Protein AF-W5J8L4-F1 (afdb_monomer_lite)

Sequence (168 aa):
MDQLKFLEYCDFFKPILVEEILLVEHPSLLPNGKCSAIGKMAHGEDKLLSLMIPELPGSFQLEDGTFVLDISFRNYRGKRPQGGDHVEVCGTLMLYDTECSADINSTTTSGFLRERLMETDNIDELFKEMRLKYKPFIEVEYINPVKEARRMIACNLRMRCLQTNNPG

Foldseek 3Di:
DVLLDPLDADADAQEDELCRQAVDPFQLNDRFYKHKYKAFAAAPAQKGWGPFAPPDDPVPTDHTRPGIAHEDCPVPDDDDDHGGFTKIFIAGKKKAFVPVPPDRPRIDTSNVLSVVLVPDPCNPVSRVVRRVTIHIHGYGPDMDGDPPRSVVVVVSVVVVVVVVPDPD

pLDDT: mean 88.98, std 13.66, range [41.31, 98.5]

Structure (mmCIF, N/CA/C/O backbone):
data_AF-W5J8L4-F1
#
_entry.id   AF-W5J8L4-F1
#
loop_
_atom_site.group_PDB
_atom_site.id
_atom_site.type_symbol
_atom_site.label_atom_id
_atom_site.label_alt_id
_atom_site.label_comp_id
_atom_site.label_asym_id
_atom_site.label_entity_id
_atom_site.label_seq_id
_atom_site.pdbx_PDB_ins_code
_atom_site.Cartn_x
_atom_site.Cartn_y
_atom_site.Cartn_z
_atom_site.occupancy
_atom_site.B_iso_or_equiv
_atom_site.auth_seq_id
_atom_site.auth_comp_id
_atom_site.auth_asym_id
_atom_site.auth_atom_id
_atom_site.pdbx_PDB_model_num
ATOM 1 N N . MET A 1 1 ? 2.497 -12.146 -22.238 1.00 43.47 1 MET A N 1
ATOM 2 C CA . MET A 1 1 ? 2.760 -10.718 -22.524 1.00 43.47 1 MET A CA 1
ATOM 3 C C . MET A 1 1 ? 1.500 -9.842 -22.512 1.00 43.47 1 MET A C 1
ATOM 5 O O . MET A 1 1 ? 1.655 -8.642 -22.372 1.00 43.47 1 MET A O 1
ATOM 9 N N . ASP A 1 2 ? 0.273 -10.390 -22.516 1.00 41.47 2 ASP A N 1
ATOM 10 C CA . ASP A 1 2 ? -0.984 -9.602 -22.423 1.00 41.47 2 ASP A CA 1
ATOM 11 C C . ASP A 1 2 ? -1.289 -8.958 -21.050 1.00 41.47 2 ASP A C 1
ATOM 13 O O . ASP A 1 2 ? -2.319 -8.308 -20.876 1.00 41.47 2 ASP A O 1
ATOM 17 N N . GLN A 1 3 ? -0.423 -9.137 -20.048 1.00 47.53 3 GLN A N 1
ATOM 18 C CA . GLN A 1 3 ? -0.663 -8.658 -18.678 1.00 47.53 3 GLN A CA 1
ATOM 19 C C . GLN A 1 3 ? -0.122 -7.247 -18.404 1.00 47.53 3 GLN A C 1
ATOM 21 O O . GLN A 1 3 ? -0.451 -6.662 -17.377 1.00 47.53 3 GLN A O 1
ATOM 26 N N . LEU A 1 4 ? 0.637 -6.658 -19.332 1.00 51.75 4 LEU A N 1
ATOM 27 C CA . LEU A 1 4 ? 1.076 -5.259 -19.265 1.00 51.75 4 LEU A CA 1
ATOM 28 C C . LEU A 1 4 ? 0.044 -4.317 -19.911 1.00 51.75 4 LEU A C 1
ATOM 30 O O . LEU A 1 4 ? 0.408 -3.353 -20.582 1.00 51.75 4 LEU A O 1
ATOM 34 N N . LYS A 1 5 ? -1.261 -4.580 -19.735 1.00 49.72 5 LYS A N 1
ATOM 35 C CA . LYS A 1 5 ? -2.282 -3.568 -20.046 1.00 49.72 5 LYS A CA 1
ATOM 36 C C . LYS A 1 5 ? -1.927 -2.309 -19.258 1.00 49.72 5 LYS A C 1
ATOM 38 O O . LYS A 1 5 ? -1.708 -2.400 -18.051 1.00 49.72 5 LYS A O 1
ATOM 43 N N . PHE A 1 6 ? -1.850 -1.171 -19.948 1.00 51.25 6 PHE A N 1
ATOM 44 C CA . PHE A 1 6 ? -1.628 0.145 -19.358 1.00 51.25 6 PHE A CA 1
ATOM 45 C C . PHE A 1 6 ? -2.628 0.357 -18.218 1.00 51.25 6 PHE A C 1
ATOM 47 O O . PHE A 1 6 ? -3.781 0.714 -18.437 1.00 51.25 6 PHE A O 1
ATOM 54 N N . LEU A 1 7 ? -2.204 0.083 -16.986 1.00 61.03 7 LEU A N 1
ATOM 55 C CA . LEU A 1 7 ? -2.907 0.561 -15.811 1.00 61.03 7 LEU A CA 1
ATOM 56 C C . LEU A 1 7 ? -2.584 2.048 -15.745 1.00 61.03 7 LEU A C 1
ATOM 58 O O . LEU A 1 7 ? -1.522 2.436 -15.242 1.00 61.03 7 LEU A O 1
ATOM 62 N N . GLU A 1 8 ? -3.471 2.841 -16.349 1.00 77.88 8 GLU A N 1
ATOM 63 C CA . GLU A 1 8 ? -3.510 4.292 -16.202 1.00 77.88 8 GLU A CA 1
ATOM 64 C C . GLU A 1 8 ? -3.389 4.661 -14.720 1.00 77.88 8 GLU A C 1
ATOM 66 O O . GLU A 1 8 ? -3.801 3.906 -13.830 1.00 77.88 8 GLU A O 1
ATOM 71 N N . TYR A 1 9 ? -2.765 5.806 -14.452 1.00 85.56 9 TYR A N 1
ATOM 72 C CA . TYR A 1 9 ? -2.632 6.307 -13.091 1.00 85.56 9 TYR A CA 1
ATOM 73 C C . TYR A 1 9 ? -4.022 6.457 -12.453 1.00 85.56 9 TYR A C 1
ATOM 75 O O . TYR A 1 9 ? -4.914 7.089 -13.015 1.00 85.56 9 TYR A O 1
ATOM 83 N N . CYS A 1 10 ? -4.221 5.857 -11.280 1.00 87.38 10 CYS A N 1
ATOM 84 C CA . CYS A 1 10 ? -5.477 5.943 -10.551 1.00 87.38 10 CYS A CA 1
ATOM 85 C C . CYS A 1 10 ? -5.485 7.200 -9.675 1.00 87.38 10 CYS A C 1
ATOM 87 O O . CYS A 1 10 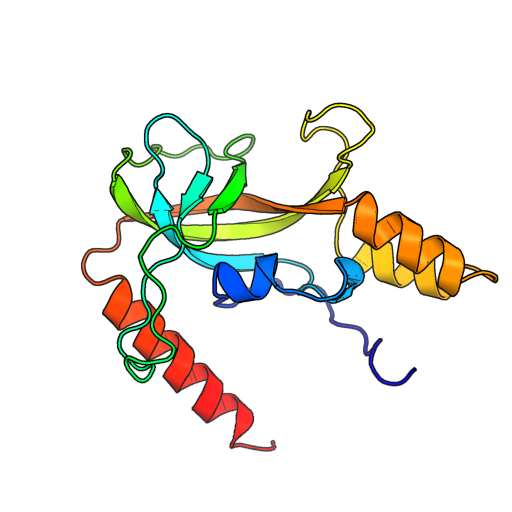? -4.821 7.243 -8.643 1.00 87.38 10 CYS A O 1
ATOM 89 N N . ASP A 1 11 ? -6.261 8.211 -10.065 1.00 91.00 11 ASP A N 1
ATOM 90 C CA . ASP A 1 11 ? -6.410 9.461 -9.299 1.00 91.00 11 ASP A CA 1
ATOM 91 C C . ASP A 1 11 ? -7.395 9.365 -8.120 1.00 91.00 11 ASP A C 1
ATOM 93 O O . ASP A 1 11 ? -7.527 10.298 -7.326 1.00 91.00 11 ASP A O 1
ATOM 97 N N . PHE A 1 12 ? -8.093 8.240 -7.975 1.00 91.38 12 PHE A N 1
ATOM 98 C CA . PHE A 1 12 ? -9.027 7.997 -6.878 1.00 91.38 12 PHE A CA 1
ATOM 99 C C . PHE A 1 12 ? -8.413 7.019 -5.879 1.00 91.38 12 PHE A C 1
ATOM 101 O O . PHE A 1 12 ? -7.683 6.113 -6.266 1.00 91.38 12 PHE A O 1
ATOM 108 N N . PHE A 1 13 ? -8.741 7.150 -4.592 1.00 94.50 13 PHE A N 1
ATOM 109 C CA . PHE A 1 13 ? -8.264 6.220 -3.566 1.00 94.50 13 PHE A CA 1
ATOM 110 C C . PHE A 1 13 ? -8.936 4.850 -3.714 1.00 94.50 13 PHE A C 1
ATOM 112 O O . PHE A 1 13 ? -9.931 4.548 -3.054 1.00 94.50 13 PHE A O 1
ATOM 119 N N . LYS A 1 14 ? -8.396 4.013 -4.606 1.00 93.25 14 LYS A N 1
ATOM 120 C CA . LYS A 1 14 ? -8.875 2.650 -4.824 1.00 93.25 14 LYS A CA 1
ATOM 121 C C . LYS A 1 14 ? -8.659 1.830 -3.548 1.00 93.25 14 LYS A C 1
ATOM 123 O O . LYS A 1 14 ? -7.513 1.716 -3.108 1.00 93.25 14 LYS A O 1
ATOM 128 N N . PRO A 1 15 ? -9.707 1.219 -2.967 1.00 95.31 15 PRO A N 1
ATOM 129 C CA . PRO A 1 15 ? -9.520 0.326 -1.835 1.00 95.31 15 PRO A CA 1
ATOM 130 C C . PRO A 1 15 ? -8.585 -0.822 -2.222 1.00 95.31 15 PRO A C 1
ATOM 132 O O . PRO A 1 15 ? -8.810 -1.457 -3.254 1.00 95.31 15 PRO A O 1
ATOM 135 N N . ILE A 1 16 ? -7.608 -1.132 -1.375 1.00 96.00 16 ILE A N 1
ATOM 136 C CA . ILE A 1 16 ? -6.668 -2.251 -1.508 1.00 96.00 16 ILE A CA 1
ATOM 137 C C . ILE A 1 16 ? -6.362 -2.840 -0.125 1.00 96.00 16 ILE A C 1
ATOM 139 O O . ILE A 1 16 ? -6.375 -2.134 0.881 1.00 96.00 16 ILE A O 1
ATOM 143 N N . LEU A 1 17 ? -6.148 -4.148 -0.058 1.00 96.88 17 LEU A N 1
ATOM 144 C CA . LEU A 1 17 ? -5.710 -4.826 1.154 1.00 96.88 17 LEU A CA 1
ATOM 145 C C . LEU A 1 17 ? -4.191 -4.707 1.323 1.00 96.88 17 LEU A C 1
ATOM 147 O O . LEU A 1 17 ? -3.444 -4.611 0.350 1.00 96.88 17 LEU A O 1
ATOM 151 N N . VAL A 1 18 ? -3.721 -4.777 2.567 1.00 97.81 18 VAL A N 1
ATOM 152 C CA . VAL A 1 18 ? -2.282 -4.764 2.875 1.00 97.81 18 VAL A CA 1
ATOM 153 C C . VAL A 1 18 ? -1.581 -5.969 2.229 1.00 97.81 18 VAL A C 1
ATOM 155 O O . VAL A 1 18 ? -0.526 -5.831 1.613 1.00 97.81 18 VAL A O 1
ATOM 158 N N . GLU A 1 19 ? -2.203 -7.141 2.297 1.00 95.50 19 GLU A N 1
ATOM 159 C CA . GLU A 1 19 ? -1.737 -8.376 1.670 1.00 95.50 19 GLU A CA 1
ATOM 160 C C . GLU A 1 19 ? -1.727 -8.316 0.138 1.00 95.50 19 GLU A C 1
ATOM 162 O O . GLU A 1 19 ? -0.829 -8.882 -0.473 1.00 95.50 19 GLU A O 1
ATOM 167 N N . GLU A 1 20 ? -2.652 -7.590 -0.500 1.00 94.94 20 GLU A N 1
ATOM 168 C CA . GLU A 1 20 ? -2.653 -7.418 -1.963 1.00 94.94 20 GLU A CA 1
ATOM 169 C C . GLU A 1 20 ? -1.438 -6.609 -2.437 1.00 94.94 20 GLU A C 1
ATOM 171 O O . GLU A 1 20 ? -0.937 -6.832 -3.537 1.00 94.94 20 GLU A O 1
ATOM 176 N N . ILE A 1 21 ? -0.947 -5.686 -1.604 1.00 97.25 21 ILE A N 1
ATOM 177 C CA . ILE A 1 21 ? 0.269 -4.918 -1.885 1.00 97.25 21 ILE A CA 1
ATOM 178 C C . ILE A 1 21 ? 1.512 -5.794 -1.694 1.00 97.25 21 ILE A C 1
ATOM 180 O O . ILE A 1 21 ? 2.438 -5.751 -2.500 1.00 97.25 21 ILE A O 1
ATOM 184 N N . LEU A 1 22 ? 1.552 -6.578 -0.616 1.00 96.69 22 LEU A N 1
ATOM 185 C CA . LEU A 1 22 ? 2.769 -7.274 -0.190 1.00 96.69 22 LEU A CA 1
ATOM 186 C C . LEU A 1 22 ? 2.961 -8.653 -0.831 1.00 96.69 22 LEU A C 1
ATOM 188 O O . LEU A 1 22 ? 4.092 -9.122 -0.917 1.00 96.69 22 LEU A O 1
ATOM 192 N N . LEU A 1 23 ? 1.884 -9.296 -1.289 1.00 95.06 23 LEU A N 1
ATOM 193 C CA . LEU A 1 23 ? 1.925 -10.604 -1.954 1.00 95.06 23 LEU A CA 1
ATOM 194 C C . LEU A 1 23 ? 1.963 -10.511 -3.482 1.00 95.06 23 LEU A C 1
ATOM 196 O O . LEU A 1 23 ? 1.880 -11.537 -4.159 1.00 95.06 23 LEU A O 1
ATOM 200 N N . VAL A 1 24 ? 2.076 -9.304 -4.041 1.00 94.12 24 VAL A N 1
ATOM 201 C CA . VAL A 1 24 ? 2.247 -9.133 -5.484 1.00 94.12 24 VAL A CA 1
ATOM 202 C C . VAL A 1 24 ? 3.498 -9.883 -5.956 1.00 94.12 24 VAL A C 1
ATOM 204 O O . VAL A 1 24 ? 4.549 -9.848 -5.317 1.00 94.12 24 VAL A O 1
ATOM 207 N N . GLU A 1 25 ? 3.408 -10.560 -7.100 1.00 93.31 25 GLU A N 1
ATOM 208 C CA . GLU A 1 25 ? 4.532 -11.342 -7.628 1.00 93.31 25 GLU A CA 1
ATOM 209 C C . GLU A 1 25 ? 5.728 -10.457 -8.018 1.00 93.31 25 GLU A C 1
ATOM 211 O O . GLU A 1 25 ? 6.887 -10.848 -7.848 1.00 93.31 25 GLU A O 1
ATOM 216 N N . HIS A 1 26 ? 5.438 -9.258 -8.531 1.00 95.19 26 HIS A N 1
ATOM 217 C CA . HIS A 1 26 ? 6.435 -8.307 -9.002 1.00 95.19 26 HIS A CA 1
ATOM 218 C C . HIS A 1 26 ? 5.970 -6.852 -8.789 1.00 95.19 26 HIS A C 1
ATOM 220 O O . HIS A 1 26 ? 4.810 -6.540 -9.072 1.00 95.19 26 HIS A O 1
ATOM 226 N N . PRO A 1 27 ? 6.850 -5.925 -8.360 1.00 94.94 27 PRO A N 1
ATOM 227 C CA . PRO A 1 27 ? 6.474 -4.542 -8.041 1.00 94.94 27 PRO A CA 1
ATOM 228 C C . PRO A 1 27 ? 5.876 -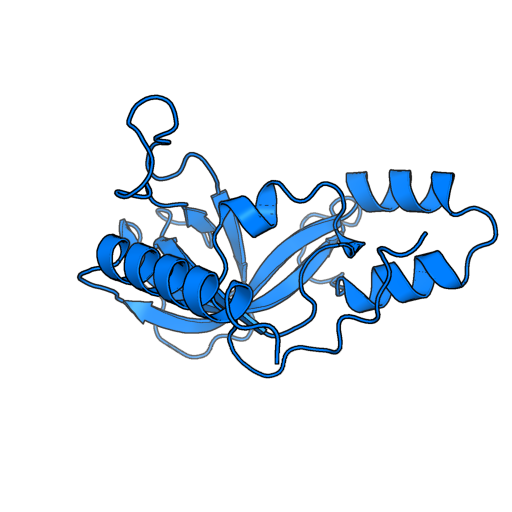3.751 -9.218 1.00 94.94 27 PRO A C 1
ATOM 230 O O . PRO A 1 27 ? 5.044 -2.871 -9.010 1.00 94.94 27 PRO A O 1
ATOM 233 N N . SER A 1 28 ? 6.226 -4.077 -10.466 1.00 93.94 28 SER A N 1
ATOM 234 C CA . SER A 1 28 ? 5.620 -3.446 -11.656 1.00 93.94 28 SER A CA 1
ATOM 235 C C . SER A 1 28 ? 4.140 -3.810 -11.868 1.00 93.94 28 SER A C 1
ATOM 237 O O . SER A 1 28 ? 3.435 -3.108 -12.596 1.00 93.94 28 SER A O 1
ATOM 239 N N . LEU A 1 29 ? 3.651 -4.876 -11.225 1.00 93.44 29 LEU A N 1
ATOM 240 C CA . LEU A 1 29 ? 2.256 -5.324 -11.309 1.00 93.44 29 LEU A CA 1
ATOM 241 C C . LEU A 1 29 ? 1.350 -4.646 -10.276 1.00 93.44 29 LEU A C 1
ATOM 243 O O . LEU A 1 29 ? 0.133 -4.824 -10.314 1.00 93.44 29 LEU A O 1
ATOM 247 N N . LEU A 1 30 ? 1.918 -3.859 -9.361 1.00 94.50 30 LEU A N 1
ATOM 248 C CA . LEU A 1 30 ? 1.126 -3.096 -8.407 1.00 94.50 30 LEU A CA 1
ATOM 249 C C . LEU A 1 30 ? 0.250 -2.056 -9.118 1.00 94.50 30 LEU A C 1
ATOM 251 O O . LEU A 1 30 ? 0.654 -1.498 -10.151 1.00 94.50 30 LEU A O 1
ATOM 255 N N . PRO A 1 31 ? -0.919 -1.720 -8.542 1.00 92.31 31 PRO A N 1
ATOM 256 C CA . PRO A 1 31 ? -1.682 -0.558 -8.974 1.00 92.31 31 PRO A CA 1
ATOM 257 C C . PRO A 1 31 ? -0.794 0.685 -9.031 1.00 92.31 31 PRO A C 1
ATOM 259 O O . PRO A 1 31 ? 0.086 0.870 -8.193 1.00 92.31 31 PRO A O 1
ATOM 262 N N . ASN A 1 32 ? -1.002 1.518 -10.044 1.00 93.94 32 ASN A N 1
ATOM 263 C CA . ASN A 1 32 ? -0.272 2.770 -10.190 1.00 93.94 32 ASN A CA 1
ATOM 264 C C . ASN A 1 32 ? -1.159 3.920 -9.724 1.00 93.94 32 ASN A C 1
ATOM 266 O O . ASN A 1 32 ? -2.258 4.085 -10.248 1.00 93.94 32 ASN A O 1
ATOM 270 N N . GLY A 1 33 ? -0.685 4.693 -8.751 1.00 95.06 33 GLY A N 1
ATOM 271 C CA . GLY A 1 33 ? -1.385 5.861 -8.224 1.00 95.06 33 GLY A CA 1
ATOM 272 C C . GLY A 1 33 ? -1.993 5.657 -6.843 1.00 95.06 33 GLY A C 1
ATOM 273 O O . GLY A 1 33 ? -1.401 5.017 -5.970 1.00 95.06 33 GLY A O 1
ATOM 274 N N . LYS A 1 34 ? -3.148 6.280 -6.622 1.00 97.12 34 LYS A N 1
ATOM 275 C CA . LYS A 1 34 ? -3.763 6.435 -5.308 1.00 97.12 34 LYS A CA 1
ATOM 276 C C . LYS A 1 34 ? -4.480 5.175 -4.845 1.00 97.12 34 LYS A C 1
ATOM 278 O O . LYS A 1 34 ? -5.126 4.460 -5.610 1.00 97.12 34 LYS A O 1
ATOM 283 N N . CYS A 1 35 ? -4.391 4.918 -3.547 1.00 97.19 35 CYS A N 1
ATOM 284 C CA . CYS A 1 35 ? -5.022 3.784 -2.897 1.00 97.19 35 CYS A CA 1
ATOM 285 C C . CYS A 1 35 ? -5.508 4.132 -1.486 1.00 97.19 35 CYS A C 1
ATOM 287 O O . CYS A 1 35 ? -5.058 5.102 -0.874 1.00 97.19 35 CYS A O 1
ATOM 289 N N . SER A 1 36 ? -6.445 3.332 -0.986 1.00 97.69 36 SER A N 1
ATOM 290 C CA . SER A 1 36 ? -6.866 3.330 0.413 1.00 97.69 36 SER A CA 1
ATOM 291 C C . SER A 1 36 ? -6.648 1.938 0.999 1.00 97.69 36 SER A C 1
ATOM 293 O O . SER A 1 36 ? -7.163 0.959 0.455 1.00 97.69 36 SER A O 1
ATOM 295 N N . ALA A 1 37 ? -5.903 1.851 2.099 1.00 98.19 37 ALA A N 1
ATOM 296 C CA . ALA A 1 37 ? -5.663 0.615 2.831 1.00 98.19 37 ALA A CA 1
ATOM 297 C C . ALA A 1 37 ? -6.145 0.745 4.278 1.00 98.19 37 ALA A C 1
ATOM 299 O O . ALA A 1 37 ? -5.821 1.705 4.976 1.00 98.19 37 ALA A O 1
ATOM 300 N N . ILE A 1 38 ? -6.909 -0.243 4.743 1.00 98.38 38 ILE A N 1
ATOM 301 C CA . ILE A 1 38 ? -7.403 -0.294 6.121 1.00 98.38 38 ILE A CA 1
ATOM 302 C C . ILE A 1 38 ? -6.527 -1.257 6.914 1.00 98.38 38 ILE A C 1
ATOM 304 O O . ILE A 1 38 ? -6.324 -2.398 6.502 1.00 98.38 38 ILE A O 1
ATOM 308 N N . GLY A 1 39 ? -6.042 -0.808 8.066 1.00 98.19 39 GLY A N 1
ATOM 309 C CA . GLY A 1 39 ? -5.147 -1.591 8.904 1.00 98.19 39 GLY A CA 1
ATOM 310 C C . GLY A 1 39 ? -5.117 -1.118 10.350 1.00 98.19 39 GLY A C 1
ATOM 311 O O . GLY A 1 39 ? -5.944 -0.314 10.786 1.00 98.19 39 GLY A O 1
ATOM 312 N N . LYS A 1 40 ? -4.140 -1.625 11.097 1.00 98.19 40 LYS A N 1
ATOM 313 C CA . LYS A 1 40 ? -3.834 -1.189 12.463 1.00 98.19 40 LYS A CA 1
ATOM 314 C C . LYS A 1 40 ? -2.471 -0.512 12.498 1.00 98.19 40 LYS A C 1
ATOM 316 O O . LYS A 1 40 ? -1.510 -1.046 11.954 1.00 98.19 40 LYS A O 1
ATOM 321 N N . MET A 1 41 ? -2.368 0.640 13.150 1.00 97.62 41 MET A N 1
ATOM 322 C CA . MET A 1 41 ? -1.085 1.320 13.324 1.00 97.62 41 MET A CA 1
ATOM 323 C C . MET A 1 41 ? -0.156 0.511 14.230 1.00 97.62 41 MET A C 1
ATOM 325 O O . MET A 1 41 ? -0.548 0.117 15.334 1.00 97.62 41 MET A O 1
ATOM 329 N N . ALA A 1 42 ? 1.081 0.290 13.786 1.00 96.81 42 ALA A N 1
ATOM 330 C CA . ALA A 1 42 ? 2.121 -0.301 14.620 1.00 96.81 42 ALA A CA 1
ATOM 331 C C . ALA A 1 42 ? 2.512 0.637 15.778 1.00 96.81 42 ALA A C 1
ATOM 333 O O . ALA A 1 42 ? 2.341 1.857 15.720 1.00 96.81 42 ALA A O 1
ATOM 334 N N . HIS A 1 43 ? 3.033 0.069 16.866 1.00 93.25 43 HIS A N 1
ATOM 335 C CA . HIS A 1 43 ? 3.483 0.862 18.007 1.00 93.25 43 HIS A CA 1
ATOM 336 C C . HIS A 1 43 ? 4.870 1.453 17.750 1.00 93.25 43 HIS A C 1
ATOM 338 O O . HIS A 1 43 ? 5.844 0.718 17.662 1.00 93.25 43 HIS A O 1
ATOM 344 N N . GLY A 1 44 ? 4.956 2.786 17.699 1.00 88.19 44 GLY A N 1
ATOM 345 C CA . GLY A 1 44 ? 6.234 3.501 17.606 1.00 88.19 44 GLY A CA 1
ATOM 346 C C . GLY A 1 44 ? 6.901 3.451 16.229 1.00 88.19 44 GLY A C 1
ATOM 347 O O . GLY A 1 44 ? 8.038 3.896 16.105 1.00 88.19 44 GLY A O 1
ATOM 348 N N . GLU A 1 45 ? 6.204 2.948 15.210 1.00 91.69 45 GLU A N 1
ATOM 349 C CA . GLU A 1 45 ? 6.724 2.789 13.853 1.00 91.69 45 GLU A CA 1
ATOM 350 C C . GLU A 1 45 ? 5.720 3.320 12.826 1.00 91.69 45 GLU A C 1
ATOM 352 O O . GLU A 1 45 ? 4.505 3.194 12.999 1.00 91.69 45 GLU A O 1
ATOM 357 N N . ASP A 1 46 ? 6.228 3.865 11.720 1.00 95.44 46 ASP A N 1
ATOM 358 C CA . ASP A 1 46 ? 5.415 4.298 10.581 1.00 95.44 46 ASP A CA 1
ATOM 359 C C . ASP A 1 46 ? 5.049 3.068 9.717 1.00 95.44 46 ASP A C 1
ATOM 361 O O . ASP A 1 46 ? 5.487 2.909 8.577 1.00 95.44 46 ASP A O 1
ATOM 365 N N . LYS A 1 47 ? 4.273 2.145 10.304 1.00 97.38 47 LYS A N 1
ATOM 366 C CA . LYS A 1 47 ? 3.855 0.880 9.681 1.00 97.38 47 LYS A CA 1
ATOM 367 C C . LYS A 1 47 ? 2.365 0.608 9.869 1.00 97.38 47 LYS A C 1
ATOM 369 O O . LYS A 1 47 ? 1.792 0.871 10.931 1.00 97.38 47 LYS A O 1
ATOM 374 N N . LEU A 1 48 ? 1.763 0.025 8.837 1.00 98.50 48 LEU A N 1
ATOM 375 C CA . LEU A 1 48 ? 0.376 -0.416 8.799 1.00 98.50 48 LEU A CA 1
ATOM 376 C C . LEU A 1 48 ? 0.315 -1.947 8.822 1.00 98.50 48 LEU A C 1
ATOM 378 O O . LEU A 1 48 ? 0.795 -2.624 7.914 1.00 98.50 48 LEU A O 1
ATOM 382 N N . LEU A 1 49 ? -0.288 -2.487 9.872 1.00 98.50 49 LEU A N 1
ATOM 383 C CA . LEU A 1 49 ? -0.503 -3.915 10.063 1.00 98.50 49 LEU A CA 1
ATOM 384 C C . LEU A 1 49 ? -1.785 -4.349 9.347 1.00 98.50 49 LEU A C 1
ATOM 386 O O . LEU A 1 49 ? -2.815 -3.674 9.465 1.00 98.50 49 LEU A O 1
ATOM 390 N N . SER A 1 50 ? -1.744 -5.487 8.651 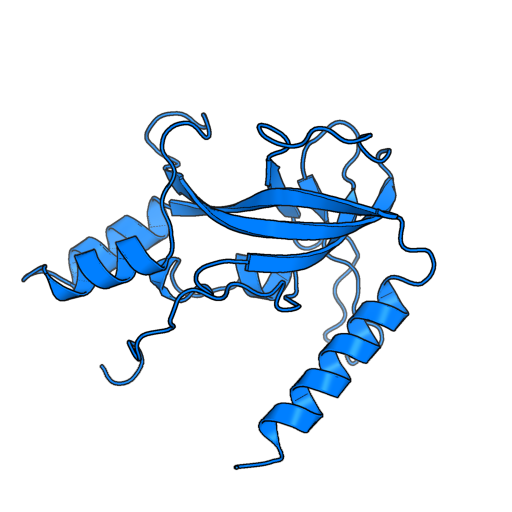1.00 98.00 50 SER A N 1
ATOM 391 C CA . SER A 1 50 ? -2.941 -6.108 8.081 1.00 98.00 50 SER A CA 1
ATOM 392 C C . SER A 1 50 ? -3.948 -6.458 9.174 1.00 98.00 50 SER A C 1
ATOM 394 O O . SER A 1 50 ? -3.582 -6.712 10.323 1.00 98.00 50 SER A O 1
ATOM 396 N N . LEU A 1 51 ? -5.227 -6.497 8.819 1.00 97.38 51 LEU A N 1
ATOM 397 C CA . LEU A 1 51 ? -6.279 -6.985 9.705 1.00 97.38 51 LEU A CA 1
ATOM 398 C C . LEU A 1 51 ? -6.777 -8.333 9.212 1.00 97.38 51 LEU A C 1
ATOM 400 O O . LEU A 1 51 ? -6.868 -8.573 8.012 1.00 97.38 51 LEU A O 1
ATOM 404 N N . MET A 1 52 ? -7.180 -9.176 10.152 1.00 94.88 52 MET A N 1
ATOM 405 C CA . MET A 1 52 ? -7.949 -10.368 9.847 1.00 94.88 52 MET A CA 1
ATOM 406 C C . MET A 1 52 ? -9.224 -10.002 9.060 1.00 94.88 52 MET A C 1
ATOM 408 O O . MET A 1 52 ? -9.988 -9.118 9.471 1.00 94.88 52 MET A O 1
ATOM 412 N N . ILE A 1 53 ? -9.478 -10.717 7.957 1.00 91.44 53 ILE A N 1
ATOM 413 C CA . ILE A 1 53 ? -10.691 -10.578 7.139 1.00 91.44 53 ILE A CA 1
ATOM 414 C C . ILE A 1 53 ? -11.775 -11.532 7.667 1.00 91.44 53 ILE A C 1
ATOM 416 O O . ILE A 1 53 ? -11.610 -12.748 7.560 1.00 91.44 53 ILE A O 1
ATOM 420 N N . PRO A 1 54 ? -12.913 -11.028 8.189 1.00 84.19 54 PRO A N 1
ATOM 421 C CA . PRO A 1 54 ? -13.936 -11.883 8.805 1.00 84.19 54 PRO A CA 1
ATOM 422 C C . PRO A 1 54 ? -14.655 -12.821 7.835 1.00 84.19 54 PRO A C 1
ATOM 424 O O . PRO A 1 54 ? -15.269 -13.791 8.261 1.00 84.19 54 PRO A O 1
ATOM 427 N N . GLU A 1 55 ? -14.652 -12.489 6.546 1.00 83.19 55 GLU A N 1
ATOM 428 C CA . GLU A 1 55 ? -15.390 -13.223 5.515 1.00 83.19 55 GLU A CA 1
ATOM 429 C C . GLU A 1 55 ? -14.619 -14.430 4.970 1.00 83.19 55 GLU A C 1
ATOM 431 O O . GLU A 1 55 ? -15.189 -15.237 4.238 1.00 83.19 55 GLU A O 1
ATOM 436 N N . LEU A 1 56 ? -13.335 -14.566 5.320 1.00 84.50 56 LEU A N 1
ATOM 437 C CA . LEU A 1 56 ? -12.540 -15.722 4.928 1.00 84.50 56 LEU A CA 1
ATOM 438 C C . LEU A 1 56 ? -12.871 -16.935 5.814 1.00 84.50 56 LEU A C 1
ATOM 440 O O . LEU A 1 56 ? -13.087 -16.777 7.019 1.00 84.50 56 LEU A O 1
ATOM 444 N N . PRO A 1 57 ? -12.878 -18.163 5.258 1.00 88.31 57 PRO A N 1
ATOM 445 C CA . PRO A 1 57 ? -13.009 -19.371 6.063 1.00 88.31 57 PRO A CA 1
ATOM 446 C C . PRO A 1 57 ? -11.871 -19.471 7.084 1.00 88.31 57 PRO A C 1
ATOM 448 O O . PRO A 1 57 ? -10.738 -19.110 6.777 1.00 88.31 57 PRO A O 1
ATOM 451 N N . GLY A 1 58 ? -12.143 -20.036 8.265 1.00 86.94 58 GLY A N 1
ATOM 452 C CA . GLY A 1 58 ? -11.172 -20.100 9.368 1.00 86.94 58 GLY A CA 1
ATOM 453 C C . GLY A 1 58 ? -9.822 -20.734 9.002 1.00 86.94 58 GLY A C 1
ATOM 454 O O . GLY A 1 58 ? -8.791 -20.305 9.502 1.00 86.94 58 GLY A O 1
ATOM 455 N N . SER A 1 59 ? -9.794 -21.694 8.071 1.00 89.62 59 SER A N 1
ATOM 456 C CA . SER A 1 59 ? -8.551 -22.315 7.581 1.00 89.62 59 SER A CA 1
ATOM 457 C C . SER A 1 59 ? -7.650 -21.376 6.768 1.00 89.62 59 SER A C 1
ATOM 459 O O . SER A 1 59 ? -6.488 -21.694 6.545 1.00 89.62 59 SER A O 1
ATOM 461 N N . PHE A 1 60 ? -8.188 -20.250 6.300 1.00 86.19 60 PHE A N 1
ATOM 462 C CA . PHE A 1 60 ? -7.487 -19.215 5.537 1.00 86.19 60 PHE A CA 1
ATOM 463 C C . PHE A 1 60 ? -7.411 -17.890 6.302 1.00 86.19 60 PHE A C 1
ATOM 465 O O . PHE A 1 60 ? -7.002 -16.871 5.748 1.00 86.19 60 PHE A O 1
ATOM 472 N N . GLN A 1 61 ? -7.841 -17.886 7.563 1.00 89.81 61 GLN A N 1
ATOM 473 C CA . GLN A 1 61 ? -7.881 -16.689 8.376 1.00 89.81 61 GLN A CA 1
ATOM 474 C C . GLN A 1 61 ? -6.490 -16.407 8.934 1.00 89.81 61 GLN A C 1
ATOM 476 O O . GLN A 1 61 ? -5.930 -17.201 9.685 1.00 89.81 61 GLN A O 1
ATOM 481 N N . LEU A 1 62 ? -5.939 -15.263 8.548 1.00 92.94 62 LEU A N 1
ATOM 482 C CA . LEU A 1 62 ? -4.665 -14.771 9.052 1.00 92.94 62 LEU A CA 1
ATOM 483 C C . LEU A 1 62 ? -4.908 -13.801 10.208 1.00 92.94 62 LEU A C 1
ATOM 485 O O . LEU A 1 62 ? -5.905 -13.074 10.219 1.00 92.94 62 LEU A O 1
ATOM 489 N N . GLU A 1 63 ? -4.005 -13.803 11.186 1.00 94.44 63 GLU A N 1
ATOM 490 C CA . GLU A 1 63 ? -4.076 -12.906 12.340 1.00 94.44 63 GLU A CA 1
ATOM 491 C C . GLU A 1 63 ? -3.745 -11.458 11.945 1.00 94.44 63 GLU A C 1
ATOM 493 O O . GLU A 1 63 ? -3.075 -11.197 10.935 1.00 94.44 63 GLU A O 1
ATOM 498 N N . ASP A 1 64 ? -4.196 -10.501 12.759 1.00 95.62 64 ASP A N 1
ATOM 499 C CA . ASP A 1 64 ? -3.792 -9.102 12.612 1.00 95.62 64 ASP A CA 1
ATOM 500 C C . ASP A 1 64 ? -2.259 -8.989 12.647 1.00 95.62 64 ASP A C 1
ATOM 502 O O . ASP A 1 64 ? -1.600 -9.565 13.510 1.00 95.62 64 ASP A O 1
ATOM 506 N N . GLY A 1 65 ? -1.688 -8.211 11.730 1.00 96.38 65 GLY A N 1
ATOM 507 C CA . GLY A 1 65 ? -0.245 -8.006 11.636 1.00 96.38 65 GLY A CA 1
ATOM 508 C C . GLY A 1 65 ? 0.538 -9.151 11.002 1.00 96.38 65 GLY A C 1
ATOM 509 O O . GLY A 1 65 ? 1.763 -9.079 10.993 1.00 96.38 65 GLY A O 1
ATOM 510 N N . THR A 1 66 ? -0.130 -10.153 10.415 1.00 97.06 66 THR A N 1
ATOM 511 C CA . THR A 1 66 ? 0.542 -11.150 9.557 1.00 97.06 66 THR A CA 1
ATOM 512 C C . THR A 1 66 ? 1.351 -10.473 8.448 1.00 97.06 66 THR A C 1
ATOM 514 O O . THR A 1 66 ? 2.460 -10.902 8.134 1.00 97.06 66 THR A O 1
ATOM 517 N N . PHE A 1 67 ? 0.820 -9.385 7.886 1.00 97.75 67 PHE A N 1
ATOM 518 C CA . PHE A 1 67 ? 1.529 -8.536 6.943 1.00 97.75 67 PHE A CA 1
ATOM 519 C C . PHE A 1 67 ? 1.735 -7.137 7.516 1.00 97.75 67 PHE A C 1
ATOM 521 O O . PHE A 1 67 ? 0.871 -6.587 8.203 1.00 97.75 67 PHE A O 1
ATOM 528 N N . VAL A 1 68 ? 2.893 -6.558 7.204 1.00 97.94 68 VAL A N 1
ATOM 529 C CA . VAL A 1 68 ? 3.333 -5.263 7.720 1.00 97.94 68 VAL A CA 1
ATOM 530 C C . VAL A 1 68 ? 3.804 -4.410 6.555 1.00 97.94 68 VAL A C 1
ATOM 532 O O . VAL A 1 68 ? 4.797 -4.733 5.907 1.00 97.94 68 VAL A O 1
ATOM 535 N N . LEU A 1 69 ? 3.077 -3.331 6.287 1.00 98.12 69 LEU A N 1
ATOM 536 C CA . LEU A 1 69 ? 3.356 -2.407 5.196 1.00 98.12 69 LEU A CA 1
ATOM 537 C C . LEU A 1 69 ? 3.996 -1.133 5.735 1.00 98.12 69 LEU A C 1
ATOM 539 O O . LEU A 1 69 ? 3.487 -0.532 6.682 1.00 98.12 69 LEU A O 1
ATOM 543 N N . ASP A 1 70 ? 5.086 -0.703 5.108 1.00 97.19 70 ASP A N 1
ATOM 544 C CA . ASP A 1 70 ? 5.672 0.603 5.385 1.00 97.19 70 ASP A CA 1
ATOM 545 C C . ASP A 1 70 ? 4.732 1.716 4.908 1.00 97.19 70 ASP A C 1
ATOM 547 O O . ASP A 1 70 ? 4.147 1.651 3.821 1.00 97.19 70 ASP A O 1
ATOM 551 N N . ILE A 1 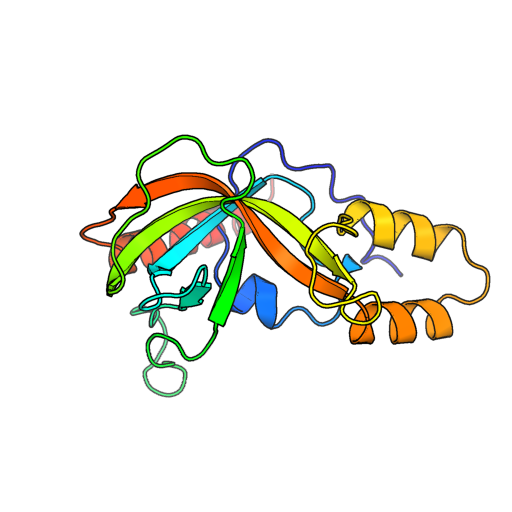71 ? 4.603 2.765 5.713 1.00 97.00 71 ILE A N 1
ATOM 552 C CA . ILE A 1 71 ? 3.921 3.994 5.315 1.00 97.00 71 ILE A CA 1
ATOM 553 C C . ILE A 1 71 ? 4.838 5.185 5.578 1.00 97.00 71 ILE A C 1
ATOM 555 O O . ILE A 1 71 ? 5.677 5.162 6.471 1.00 97.00 71 ILE A O 1
ATOM 559 N N . SER A 1 72 ? 4.697 6.244 4.790 1.00 95.25 72 SER A N 1
ATOM 560 C CA . SER A 1 72 ? 5.518 7.446 4.918 1.00 95.25 72 SER A CA 1
ATOM 561 C C . SER A 1 72 ? 4.647 8.647 5.236 1.00 95.25 72 SER A C 1
ATOM 563 O O . SER A 1 72 ? 3.802 9.053 4.440 1.00 95.25 72 SER A O 1
ATOM 565 N N . PHE A 1 73 ? 4.903 9.269 6.386 1.00 94.75 73 PHE A N 1
ATOM 566 C CA . PHE A 1 73 ? 4.282 10.535 6.779 1.00 94.75 73 PHE A CA 1
ATOM 567 C C . PHE A 1 73 ? 5.104 11.761 6.359 1.00 94.75 73 PHE A C 1
ATOM 569 O O . PHE A 1 73 ? 4.860 12.853 6.870 1.00 94.75 73 PHE A O 1
ATOM 576 N N . ARG A 1 74 ? 6.085 11.614 5.457 1.00 90.12 74 ARG A N 1
ATOM 577 C CA . ARG A 1 74 ? 6.989 12.704 5.046 1.00 90.12 74 ARG A CA 1
ATOM 578 C C . ARG A 1 74 ? 6.238 13.965 4.610 1.00 90.12 74 ARG A C 1
ATOM 580 O O . ARG A 1 74 ? 6.604 15.063 5.013 1.00 90.12 74 ARG A O 1
ATOM 587 N N . ASN A 1 75 ? 5.183 13.787 3.819 1.00 86.88 75 ASN A N 1
ATOM 588 C CA . ASN A 1 75 ? 4.375 14.873 3.264 1.00 86.88 75 ASN A CA 1
ATOM 589 C C . ASN A 1 75 ? 3.037 15.077 4.000 1.00 86.88 75 ASN A C 1
ATOM 591 O O . ASN A 1 75 ? 2.249 15.955 3.640 1.00 86.88 75 ASN A O 1
ATOM 595 N N . TYR A 1 76 ? 2.790 14.312 5.066 1.00 93.50 76 TYR A N 1
ATOM 596 C CA . TYR A 1 76 ? 1.546 14.372 5.820 1.00 93.50 76 TYR A CA 1
ATOM 597 C C . TYR A 1 76 ? 1.552 15.530 6.824 1.00 93.50 76 TYR A C 1
ATOM 599 O O . TYR A 1 76 ? 2.437 15.643 7.672 1.00 93.50 76 TYR A O 1
ATOM 607 N N . ARG A 1 77 ? 0.523 16.384 6.759 1.00 90.62 77 ARG A N 1
ATOM 608 C CA . ARG A 1 77 ? 0.393 17.588 7.606 1.00 90.62 77 ARG A CA 1
ATOM 609 C C . ARG A 1 77 ? -0.639 17.469 8.729 1.00 90.62 77 ARG A C 1
ATOM 611 O O . ARG A 1 77 ? -0.876 18.443 9.438 1.00 90.62 77 ARG A O 1
ATOM 618 N N . GLY A 1 78 ? -1.293 16.319 8.866 1.00 91.00 78 GLY A N 1
ATOM 619 C CA . GLY A 1 78 ? -2.314 16.112 9.891 1.00 91.00 78 GLY A CA 1
ATOM 620 C C . GLY A 1 78 ? -1.766 15.506 11.185 1.00 91.00 78 GLY A C 1
ATOM 621 O O . GLY A 1 78 ? -0.559 15.399 11.406 1.00 91.00 78 GLY A O 1
ATOM 622 N N . LYS A 1 79 ? -2.681 15.088 12.062 1.00 91.12 79 LYS A N 1
ATOM 623 C CA . LYS A 1 79 ? -2.338 14.427 13.323 1.00 91.12 79 LYS A CA 1
ATOM 624 C C . LYS A 1 79 ? -2.095 12.938 13.084 1.00 91.12 79 LYS A C 1
ATOM 626 O O . LYS A 1 79 ? -2.991 12.236 12.626 1.00 91.12 79 LYS A O 1
ATOM 631 N N . ARG A 1 80 ? -0.911 12.449 13.459 1.00 92.56 80 ARG A N 1
ATOM 632 C CA . ARG A 1 80 ? -0.607 11.013 13.407 1.00 92.56 80 ARG A CA 1
ATOM 633 C C . ARG A 1 80 ? -1.485 10.243 14.413 1.00 92.56 80 ARG A C 1
ATOM 635 O O . ARG A 1 80 ? -1.570 10.677 15.570 1.00 92.56 80 ARG A O 1
ATOM 642 N N . PRO A 1 81 ? -2.143 9.145 14.002 1.00 91.81 81 PRO A N 1
ATOM 643 C CA . PRO A 1 81 ? -2.846 8.252 14.921 1.00 91.81 81 PRO A CA 1
ATOM 644 C C . PRO A 1 81 ? -1.884 7.582 15.908 1.00 91.81 81 PRO A C 1
ATOM 646 O O . PRO A 1 81 ? -0.669 7.571 15.695 1.00 91.81 81 PRO A O 1
ATOM 649 N N . GLN A 1 82 ? -2.416 7.043 17.003 1.00 92.75 82 GLN A N 1
ATOM 650 C CA . GLN A 1 82 ? -1.612 6.331 17.992 1.00 92.75 82 GLN A CA 1
ATOM 651 C C . GLN A 1 82 ? -1.396 4.875 17.574 1.00 92.75 82 GLN A C 1
ATOM 653 O O . GLN A 1 82 ? -2.195 4.281 16.850 1.00 92.75 82 GLN A O 1
ATOM 658 N N . GLY A 1 83 ? -0.305 4.282 18.062 1.00 94.44 83 GLY A N 1
ATOM 659 C CA . GLY A 1 83 ? -0.081 2.848 17.912 1.00 94.44 83 GLY A CA 1
ATOM 660 C C . GLY A 1 83 ? -1.251 2.063 18.502 1.00 94.44 83 GLY A C 1
ATOM 661 O O . GLY A 1 83 ? -1.705 2.356 19.608 1.00 94.44 83 GLY A O 1
ATOM 662 N N . GLY A 1 84 ? -1.736 1.079 17.752 1.00 95.25 84 GLY A N 1
ATOM 663 C CA . GLY A 1 84 ? -2.906 0.285 18.102 1.00 95.25 84 GLY A CA 1
ATOM 664 C C . GLY A 1 84 ? -4.221 0.767 17.485 1.00 95.25 84 GLY A C 1
ATOM 665 O O . GLY A 1 84 ? -5.163 -0.026 17.437 1.00 95.25 84 GLY A O 1
ATOM 666 N N . ASP A 1 85 ? -4.285 1.999 16.971 1.00 96.25 85 ASP A N 1
ATOM 667 C CA . ASP A 1 85 ? -5.487 2.520 16.319 1.00 96.25 85 ASP A CA 1
ATOM 668 C C . ASP A 1 85 ? -5.772 1.771 15.012 1.00 96.25 85 ASP A C 1
ATOM 670 O O . ASP A 1 85 ? -4.878 1.549 14.191 1.00 96.25 85 ASP A O 1
ATOM 674 N N . HIS A 1 86 ? -7.040 1.423 14.786 1.00 98.06 86 HIS A N 1
ATOM 675 C CA . HIS A 1 86 ? -7.508 1.024 13.464 1.00 98.06 86 HIS A CA 1
ATOM 676 C C . HIS A 1 86 ? -7.701 2.265 12.596 1.00 98.06 86 HIS A C 1
ATOM 678 O O . HIS A 1 86 ? -8.349 3.230 13.015 1.00 98.06 86 HIS A O 1
ATOM 684 N N . VAL A 1 87 ? -7.162 2.235 11.384 1.00 98.06 87 VAL A N 1
ATOM 685 C CA . VAL A 1 87 ? -7.105 3.396 10.497 1.00 98.06 87 VAL A CA 1
ATOM 686 C C . VAL A 1 87 ? -7.361 3.004 9.049 1.00 98.06 87 VAL A C 1
ATOM 688 O O . VAL A 1 87 ? -7.085 1.880 8.634 1.00 98.06 87 VAL A O 1
ATOM 691 N N . GLU A 1 88 ? -7.863 3.959 8.280 1.00 98.25 88 GLU A N 1
ATOM 692 C CA . GLU A 1 88 ? -7.825 3.966 6.823 1.00 98.25 88 GLU A CA 1
ATOM 693 C C . GLU A 1 88 ? -6.721 4.932 6.390 1.00 98.25 88 GLU A C 1
ATOM 695 O O . GLU A 1 88 ? -6.774 6.123 6.712 1.00 98.25 88 GLU A O 1
ATOM 700 N N . VAL A 1 89 ? -5.709 4.409 5.703 1.00 98.25 89 VAL A N 1
ATOM 701 C CA . VAL A 1 89 ? -4.601 5.169 5.128 1.00 98.25 89 VAL A CA 1
ATOM 702 C C . VAL A 1 89 ? -4.900 5.403 3.655 1.00 98.25 89 VAL A C 1
ATOM 704 O O . VAL A 1 89 ? -4.926 4.456 2.874 1.00 98.25 89 VAL A O 1
ATOM 707 N N . CYS A 1 90 ? -5.084 6.663 3.273 1.00 97.88 90 CYS A N 1
ATOM 708 C CA . CYS A 1 90 ? -5.262 7.081 1.889 1.00 97.88 90 CYS A CA 1
ATOM 709 C C . CYS A 1 90 ? -3.993 7.778 1.405 1.00 97.88 90 CYS A C 1
ATOM 711 O O . CYS A 1 90 ? -3.516 8.731 2.026 1.00 97.88 90 CYS A O 1
ATOM 713 N N . GLY A 1 91 ? -3.448 7.330 0.284 1.00 97.69 91 GLY A N 1
ATOM 714 C CA . GLY A 1 91 ? -2.198 7.872 -0.223 1.00 97.69 91 GLY A CA 1
ATOM 715 C C . GLY A 1 91 ? -1.815 7.323 -1.581 1.00 97.69 91 GLY A C 1
ATOM 716 O O . GLY A 1 91 ? -2.566 6.562 -2.192 1.00 97.69 91 GLY A O 1
ATOM 717 N N . THR A 1 92 ? -0.630 7.699 -2.042 1.00 97.31 92 THR A N 1
ATOM 718 C CA . THR A 1 92 ? -0.072 7.184 -3.293 1.00 97.31 92 THR A CA 1
ATOM 719 C C . THR A 1 92 ? 0.776 5.947 -3.005 1.00 97.31 92 THR A C 1
ATOM 721 O O . THR A 1 92 ? 1.616 5.957 -2.103 1.00 97.31 92 THR A O 1
ATOM 724 N N . LEU A 1 93 ? 0.542 4.867 -3.756 1.00 97.44 93 LEU A N 1
ATOM 725 C CA . LEU A 1 93 ? 1.347 3.652 -3.669 1.00 97.44 93 LEU A CA 1
ATOM 726 C C . LEU A 1 93 ? 2.666 3.864 -4.416 1.00 97.44 93 LEU A C 1
ATOM 728 O O . LEU A 1 93 ? 2.684 4.066 -5.631 1.00 97.44 93 LEU A O 1
ATOM 732 N N . MET A 1 94 ? 3.762 3.811 -3.670 1.00 96.31 94 MET A N 1
ATOM 733 C CA . MET A 1 94 ? 5.108 4.114 -4.137 1.00 96.31 94 MET A CA 1
ATOM 734 C C . MET A 1 94 ? 6.036 2.928 -3.869 1.00 96.31 94 MET A C 1
ATOM 736 O O . MET A 1 94 ? 5.724 2.022 -3.097 1.00 96.31 94 MET A O 1
ATOM 740 N N . LEU A 1 95 ? 7.194 2.934 -4.519 1.00 95.69 95 LEU A N 1
ATOM 741 C CA . LEU A 1 95 ? 8.247 1.938 -4.365 1.00 95.69 95 LEU A CA 1
ATOM 742 C C . LEU A 1 95 ? 9.523 2.631 -3.901 1.00 95.69 95 LEU A C 1
ATOM 744 O O . LEU A 1 95 ? 9.871 3.668 -4.461 1.00 95.69 95 LEU A O 1
ATOM 748 N N . TYR A 1 96 ? 10.227 2.070 -2.921 1.00 93.31 96 TYR A N 1
ATOM 749 C CA . TYR A 1 96 ? 11.569 2.521 -2.546 1.00 93.31 96 TYR A CA 1
ATOM 750 C C . TYR A 1 96 ? 12.616 1.473 -2.913 1.00 93.31 96 TYR A C 1
ATOM 752 O O . TYR A 1 96 ? 12.347 0.269 -2.909 1.00 93.31 96 TYR A O 1
ATOM 760 N N . ASP A 1 97 ? 13.804 1.958 -3.259 1.00 90.50 97 ASP A N 1
ATOM 761 C CA . ASP A 1 97 ? 14.979 1.132 -3.517 1.00 90.50 97 ASP A CA 1
ATOM 762 C C . ASP A 1 97 ? 15.577 0.640 -2.190 1.00 90.50 97 ASP A C 1
ATOM 764 O O . ASP A 1 97 ? 15.891 1.437 -1.307 1.00 90.50 97 ASP A O 1
ATOM 768 N N . THR A 1 98 ? 15.713 -0.675 -2.028 1.00 86.56 98 THR A N 1
ATOM 769 C CA . THR A 1 98 ? 16.246 -1.284 -0.801 1.00 86.56 98 THR A CA 1
ATOM 770 C C . THR A 1 98 ? 17.774 -1.273 -0.720 1.00 86.56 98 THR A C 1
ATOM 772 O O . THR A 1 98 ? 18.318 -1.447 0.371 1.00 86.56 98 THR A O 1
ATOM 775 N N . GLU A 1 99 ? 18.474 -1.051 -1.836 1.00 80.31 99 GLU A N 1
ATOM 776 C CA . GLU A 1 99 ? 19.939 -1.099 -1.924 1.00 80.31 99 GLU A CA 1
ATOM 777 C C . GLU A 1 99 ? 20.583 0.268 -1.661 1.00 80.31 99 GLU A C 1
ATOM 779 O O . GLU A 1 99 ? 21.655 0.355 -1.060 1.00 80.31 99 GLU A O 1
ATOM 784 N N . CYS A 1 100 ? 19.922 1.359 -2.058 1.00 60.91 100 CYS A N 1
ATOM 785 C CA . CYS A 1 100 ? 20.476 2.718 -2.011 1.00 60.91 100 CYS A CA 1
ATOM 786 C C . CYS A 1 100 ? 20.396 3.402 -0.632 1.00 60.91 100 CYS A C 1
ATOM 788 O O . CYS A 1 100 ? 20.356 4.628 -0.558 1.00 60.91 100 CYS A O 1
ATOM 790 N N . SER A 1 101 ? 20.481 2.629 0.457 1.00 51.44 101 SER A N 1
ATOM 791 C CA . SER A 1 101 ? 20.074 2.961 1.834 1.00 51.44 101 SER A CA 1
ATOM 792 C C . SER A 1 101 ? 18.555 2.924 2.004 1.00 51.44 101 SER A C 1
ATOM 794 O O . SER A 1 101 ? 17.823 3.356 1.124 1.00 51.44 101 SER A O 1
ATOM 796 N N . ALA A 1 102 ? 18.072 2.431 3.149 1.00 52.12 102 ALA A N 1
ATOM 797 C CA . ALA A 1 102 ? 16.648 2.375 3.520 1.00 52.12 102 ALA A CA 1
ATOM 798 C C . ALA A 1 102 ? 15.972 3.764 3.640 1.00 52.12 102 ALA A C 1
ATOM 800 O O . ALA A 1 102 ? 14.928 3.913 4.273 1.00 52.12 102 ALA A O 1
ATOM 801 N N . ASP A 1 103 ? 16.598 4.795 3.082 1.00 53.62 103 ASP A N 1
ATOM 802 C CA . ASP A 1 103 ? 16.107 6.147 3.029 1.00 53.62 103 ASP A CA 1
ATOM 803 C C . ASP A 1 103 ? 15.144 6.264 1.841 1.00 53.62 103 ASP A C 1
ATOM 805 O O . ASP A 1 103 ? 15.508 6.059 0.682 1.00 53.62 103 ASP A O 1
ATOM 809 N N . ILE A 1 104 ? 13.895 6.631 2.129 1.00 59.62 104 ILE A N 1
ATOM 810 C CA . ILE A 1 104 ? 12.766 6.767 1.186 1.00 59.62 104 ILE A CA 1
ATOM 811 C C . ILE A 1 104 ? 13.010 7.942 0.195 1.00 59.62 104 ILE A C 1
ATOM 813 O O . ILE A 1 104 ? 12.097 8.557 -0.342 1.00 59.62 104 ILE A O 1
ATOM 817 N N . ASN A 1 105 ? 14.255 8.363 -0.024 1.00 58.31 105 ASN A N 1
ATOM 818 C CA . ASN A 1 105 ? 14.634 9.465 -0.908 1.00 58.31 105 ASN A CA 1
ATOM 819 C C . ASN A 1 105 ? 14.744 9.031 -2.375 1.00 58.31 105 ASN A C 1
ATOM 821 O O . ASN A 1 105 ? 14.521 9.855 -3.257 1.00 58.31 105 ASN A O 1
ATOM 825 N N . SER A 1 106 ? 15.012 7.748 -2.642 1.00 77.81 106 SER A N 1
ATOM 826 C CA . SER A 1 106 ? 14.942 7.170 -3.989 1.00 77.81 106 SER A CA 1
ATOM 827 C C . SER A 1 106 ? 13.631 6.403 -4.139 1.00 77.81 106 SER A C 1
ATOM 829 O O . SER A 1 106 ? 13.536 5.231 -3.767 1.00 77.81 106 SER A O 1
ATOM 831 N N . THR A 1 107 ? 12.592 7.093 -4.615 1.00 87.88 107 THR A N 1
ATOM 832 C CA . THR A 1 107 ? 11.261 6.503 -4.812 1.00 87.88 107 THR A CA 1
ATOM 833 C C . THR A 1 107 ? 10.869 6.484 -6.276 1.00 87.88 107 THR A C 1
ATOM 835 O O . THR A 1 107 ? 11.316 7.304 -7.076 1.00 87.88 107 THR A O 1
ATOM 838 N N . THR A 1 108 ? 10.036 5.516 -6.632 1.00 93.12 108 THR A N 1
ATOM 839 C CA . THR A 1 108 ? 9.483 5.360 -7.973 1.00 93.12 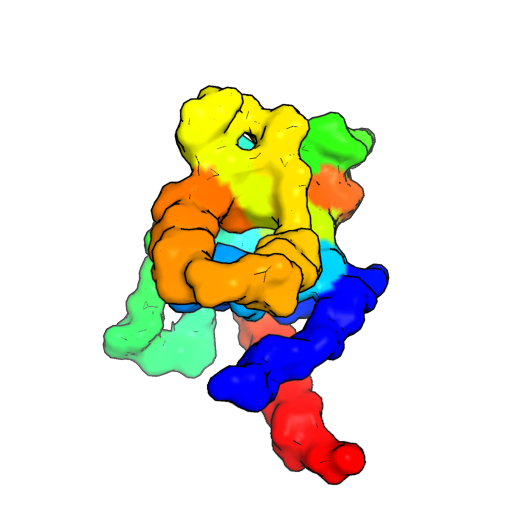108 THR A CA 1
ATOM 840 C C . THR A 1 108 ? 8.067 4.788 -7.908 1.00 93.12 108 THR A C 1
ATOM 842 O O . THR A 1 108 ? 7.532 4.550 -6.824 1.00 93.12 108 THR A O 1
ATOM 845 N N . THR A 1 109 ? 7.439 4.576 -9.061 1.00 94.62 109 THR A N 1
ATOM 846 C CA . THR A 1 109 ? 6.087 4.023 -9.185 1.00 94.62 109 THR A CA 1
ATOM 847 C C . THR A 1 109 ? 6.106 2.708 -9.951 1.00 94.62 109 THR A C 1
ATOM 849 O O . THR A 1 109 ? 7.026 2.416 -10.719 1.00 94.62 109 THR A O 1
ATOM 852 N N . SER A 1 110 ? 5.054 1.906 -9.790 1.00 94.31 110 SER A N 1
ATOM 853 C CA . SER A 1 110 ? 4.877 0.704 -10.609 1.00 94.31 110 SER A CA 1
ATOM 854 C C . SER A 1 110 ? 4.744 1.040 -12.099 1.00 94.31 110 SER A C 1
ATOM 856 O O . SER A 1 110 ? 5.210 0.267 -12.934 1.00 94.31 110 SER A O 1
ATOM 858 N N . GLY A 1 111 ? 4.177 2.208 -12.436 1.00 93.31 111 GLY A N 1
ATOM 859 C CA . GLY A 1 111 ? 4.116 2.732 -13.803 1.00 93.31 111 GLY A CA 1
ATOM 860 C C . GLY A 1 111 ? 5.499 2.903 -14.428 1.00 93.31 111 GLY A C 1
ATOM 861 O O . GLY A 1 111 ? 5.753 2.340 -15.489 1.00 93.31 111 GLY A O 1
ATOM 862 N N . PHE A 1 112 ? 6.417 3.560 -13.717 1.00 93.12 112 PHE A N 1
ATOM 863 C CA . PHE A 1 112 ? 7.797 3.737 -14.174 1.00 93.12 112 PHE A CA 1
ATOM 864 C C . PHE A 1 112 ? 8.520 2.400 -14.384 1.00 93.12 112 PHE A C 1
ATOM 866 O O . PHE A 1 112 ? 9.208 2.209 -15.385 1.00 93.12 112 PHE A O 1
ATOM 873 N N . LEU A 1 113 ? 8.342 1.432 -13.474 1.00 94.00 113 LEU A N 1
ATOM 874 C CA . LEU A 1 113 ? 8.934 0.102 -13.657 1.00 94.00 113 LEU A CA 1
ATOM 875 C C . LEU A 1 113 ? 8.392 -0.608 -14.905 1.00 94.00 113 LEU A C 1
ATOM 877 O O . LEU A 1 113 ? 9.150 -1.287 -15.593 1.00 94.00 113 LEU A O 1
ATOM 881 N N . ARG A 1 114 ? 7.096 -0.459 -15.215 1.00 92.94 114 ARG A N 1
ATOM 882 C CA . ARG A 1 114 ? 6.505 -1.034 -16.434 1.00 92.94 114 ARG A CA 1
ATOM 883 C C . ARG A 1 114 ? 7.076 -0.403 -17.696 1.00 92.94 114 ARG A C 1
ATOM 885 O O . ARG A 1 114 ? 7.435 -1.146 -18.600 1.00 92.94 114 ARG A O 1
ATOM 892 N N . GLU A 1 115 ? 7.188 0.922 -17.741 1.00 91.81 115 GLU A N 1
ATOM 893 C CA . GLU A 1 115 ? 7.797 1.640 -18.870 1.00 91.81 115 GLU A CA 1
ATOM 894 C C . GLU A 1 115 ? 9.225 1.140 -19.117 1.00 91.81 115 GLU A C 1
ATOM 896 O O . GLU A 1 115 ? 9.550 0.698 -20.216 1.00 91.81 115 GLU A O 1
ATOM 901 N N . ARG A 1 116 ? 10.036 1.041 -18.059 1.00 92.12 116 ARG A N 1
ATOM 902 C CA . ARG A 1 116 ? 11.401 0.504 -18.158 1.00 92.12 116 ARG A CA 1
ATOM 903 C C . ARG A 1 116 ? 11.475 -0.941 -18.651 1.00 92.12 116 ARG A C 1
ATOM 905 O O . ARG A 1 116 ? 12.418 -1.287 -19.356 1.00 92.12 116 ARG A O 1
ATOM 912 N N . LEU A 1 117 ? 10.516 -1.787 -18.277 1.00 92.69 117 LEU A N 1
ATOM 913 C CA . LEU A 1 117 ? 10.435 -3.165 -18.775 1.00 92.69 117 LEU A CA 1
ATOM 914 C C . LEU A 1 117 ? 10.035 -3.231 -20.256 1.00 92.69 117 LEU A C 1
ATOM 916 O O . LEU A 1 117 ? 10.382 -4.200 -20.920 1.00 92.69 117 LEU A O 1
ATOM 920 N N . MET A 1 118 ? 9.318 -2.233 -20.779 1.00 89.56 118 MET A N 1
ATOM 921 C CA . MET A 1 118 ? 8.969 -2.155 -22.203 1.00 89.56 118 MET A CA 1
ATOM 922 C C . MET A 1 118 ? 10.122 -1.631 -23.069 1.00 89.56 118 MET A C 1
ATOM 924 O O . MET A 1 118 ? 10.169 -1.928 -24.258 1.00 89.56 118 MET A O 1
ATOM 928 N N . GLU A 1 119 ? 11.038 -0.858 -22.484 1.00 91.50 119 GLU A N 1
ATOM 929 C CA . GLU A 1 119 ? 12.167 -0.230 -23.185 1.00 91.50 119 GLU A CA 1
ATOM 930 C C . GLU A 1 119 ? 13.441 -1.090 -23.223 1.00 91.50 119 GLU A C 1
ATOM 932 O O . GLU A 1 119 ? 14.396 -0.739 -23.913 1.00 91.50 119 GLU A O 1
ATOM 937 N N . THR A 1 120 ? 13.498 -2.190 -22.467 1.00 90.62 120 THR A N 1
ATOM 938 C CA . THR A 1 120 ? 14.700 -3.028 -22.369 1.00 90.62 120 THR A CA 1
ATOM 939 C C . THR A 1 120 ? 14.674 -4.220 -23.325 1.00 90.62 120 THR A C 1
ATOM 941 O O . THR A 1 120 ? 13.661 -4.903 -23.463 1.00 90.62 120 THR A O 1
ATOM 944 N N . ASP A 1 121 ? 15.832 -4.543 -23.906 1.00 91.00 121 ASP A N 1
ATOM 945 C CA . ASP A 1 121 ? 16.035 -5.776 -24.678 1.00 91.00 121 ASP A CA 1
ATOM 946 C C . ASP A 1 121 ? 16.230 -7.016 -23.780 1.00 91.00 121 ASP A C 1
ATOM 948 O O . ASP A 1 121 ? 16.163 -8.149 -24.256 1.00 91.00 121 ASP A O 1
ATOM 952 N N . ASN A 1 122 ? 16.469 -6.825 -22.475 1.00 93.44 122 ASN A N 1
ATOM 953 C CA . ASN A 1 122 ? 16.739 -7.897 -21.513 1.00 93.44 122 ASN A CA 1
ATOM 954 C C . ASN A 1 122 ? 15.731 -7.876 -20.355 1.00 93.44 122 ASN A C 1
ATOM 956 O O . ASN A 1 122 ? 16.055 -7.614 -19.193 1.00 93.44 122 ASN A O 1
ATOM 960 N N . ILE A 1 123 ? 14.473 -8.138 -20.711 1.00 92.00 123 ILE A N 1
ATOM 961 C CA . ILE A 1 123 ? 13.326 -8.084 -19.799 1.00 92.00 123 ILE A CA 1
ATOM 962 C C . ILE A 1 123 ? 13.524 -9.019 -18.602 1.00 92.00 123 ILE A C 1
ATOM 964 O O . ILE A 1 123 ? 13.270 -8.613 -17.473 1.00 92.00 123 ILE A O 1
ATOM 968 N N . ASP A 1 124 ? 14.003 -10.245 -18.821 1.00 92.75 124 ASP A N 1
ATOM 969 C CA . ASP A 1 124 ? 14.101 -11.264 -17.768 1.00 92.75 124 ASP A CA 1
ATOM 970 C C . ASP A 1 124 ? 15.101 -10.896 -16.665 1.00 92.75 124 ASP A C 1
ATOM 972 O O . ASP A 1 124 ? 14.849 -11.163 -15.485 1.00 92.75 124 ASP A O 1
ATOM 976 N N . GLU A 1 125 ? 16.241 -10.306 -17.028 1.00 94.12 125 GLU A N 1
ATOM 977 C CA . GLU A 1 125 ? 17.243 -9.861 -16.058 1.00 94.12 125 GLU A CA 1
ATOM 978 C C . GLU A 1 125 ? 16.731 -8.654 -15.271 1.00 94.12 125 GLU A C 1
ATOM 980 O O . GLU A 1 125 ? 16.731 -8.685 -14.038 1.00 94.12 125 GLU A O 1
ATOM 985 N N . LEU A 1 126 ? 16.188 -7.649 -15.968 1.00 94.19 126 LEU A N 1
ATOM 986 C CA . LEU A 1 126 ? 15.648 -6.450 -15.329 1.00 94.19 126 LEU A CA 1
ATOM 987 C C . LEU A 1 126 ? 14.461 -6.770 -14.410 1.00 94.19 126 LEU A C 1
ATOM 989 O O . LEU A 1 126 ? 14.350 -6.218 -13.318 1.00 94.19 126 LEU A O 1
ATOM 993 N N . PHE A 1 127 ? 13.589 -7.693 -14.815 1.00 93.56 127 PHE A N 1
ATOM 994 C CA . PHE A 1 127 ? 12.454 -8.144 -14.009 1.00 93.56 127 PHE A CA 1
ATOM 995 C C . PHE A 1 127 ? 12.918 -8.831 -12.715 1.00 93.56 127 PHE A C 1
ATOM 997 O O . PHE A 1 127 ? 12.375 -8.597 -11.636 1.00 93.56 127 PHE A O 1
ATOM 1004 N N . LYS A 1 128 ? 13.964 -9.662 -12.778 1.00 94.38 128 LYS A N 1
ATOM 1005 C CA . LYS A 1 128 ? 14.537 -10.281 -11.571 1.00 94.38 128 LYS A CA 1
ATOM 1006 C C . LYS A 1 128 ? 15.190 -9.247 -10.658 1.00 94.38 128 LYS A C 1
ATOM 1008 O O . LYS A 1 128 ? 14.989 -9.320 -9.448 1.00 94.38 128 LYS A O 1
ATOM 1013 N N . GLU A 1 129 ? 15.923 -8.289 -11.225 1.00 94.00 129 GLU A N 1
ATOM 1014 C CA . GLU A 1 129 ? 16.542 -7.194 -10.470 1.00 94.00 129 GLU A CA 1
ATOM 1015 C C . GLU A 1 129 ? 15.476 -6.370 -9.736 1.00 94.00 129 GLU A C 1
ATOM 1017 O O . GLU A 1 129 ? 15.516 -6.243 -8.511 1.00 94.00 129 GLU A O 1
ATOM 1022 N N . MET A 1 130 ? 14.470 -5.870 -10.462 1.00 94.62 130 MET A N 1
ATOM 1023 C CA . MET A 1 130 ? 13.407 -5.033 -9.902 1.00 94.62 130 MET A CA 1
ATOM 1024 C C . MET A 1 130 ? 12.671 -5.717 -8.749 1.00 94.62 130 MET A C 1
ATOM 1026 O O . MET A 1 130 ? 12.374 -5.064 -7.747 1.00 94.62 130 MET A O 1
ATOM 1030 N N . ARG A 1 131 ? 12.402 -7.025 -8.868 1.00 93.56 131 ARG A N 1
ATOM 1031 C CA . ARG A 1 131 ? 11.735 -7.819 -7.827 1.00 93.56 131 ARG A CA 1
ATOM 1032 C C . ARG A 1 131 ? 12.487 -7.822 -6.499 1.00 93.56 131 ARG A C 1
ATOM 1034 O O . ARG A 1 131 ? 11.853 -7.831 -5.449 1.00 93.56 131 ARG A O 1
ATOM 1041 N N . LEU A 1 132 ? 13.814 -7.880 -6.545 1.00 91.62 132 LEU A N 1
ATOM 1042 C CA . LEU A 1 132 ? 14.655 -7.913 -5.348 1.00 91.62 132 LEU A CA 1
ATOM 1043 C C . LEU A 1 132 ? 14.873 -6.510 -4.781 1.00 91.62 132 LEU A C 1
ATOM 1045 O O . LEU A 1 132 ? 14.930 -6.333 -3.566 1.00 91.62 132 LEU A O 1
ATOM 1049 N N . LYS A 1 133 ? 14.965 -5.527 -5.676 1.00 92.38 133 LYS A N 1
ATOM 1050 C CA . LYS A 1 133 ? 15.365 -4.160 -5.370 1.00 92.38 133 LYS A CA 1
ATOM 1051 C C . LYS A 1 133 ? 14.259 -3.314 -4.760 1.00 92.38 133 LYS A C 1
ATOM 1053 O O . LYS A 1 133 ? 14.520 -2.581 -3.808 1.00 92.38 133 LYS A O 1
ATOM 1058 N N . TYR A 1 134 ? 13.041 -3.391 -5.293 1.00 94.38 134 TYR A N 1
ATOM 1059 C CA . TYR A 1 134 ? 11.975 -2.453 -4.946 1.00 94.38 134 TYR A CA 1
ATOM 1060 C C . TYR A 1 134 ? 10.962 -3.032 -3.965 1.00 94.38 134 TYR A C 1
ATOM 1062 O O . TYR A 1 134 ? 10.405 -4.107 -4.189 1.00 94.38 134 TYR A O 1
ATOM 1070 N N . LYS A 1 135 ? 10.652 -2.264 -2.915 1.00 94.81 135 LYS A N 1
ATOM 1071 C CA . LYS A 1 135 ? 9.593 -2.588 -1.951 1.00 94.81 135 LYS A CA 1
ATOM 1072 C C . LYS A 1 135 ? 8.492 -1.531 -1.931 1.00 94.81 135 LYS A C 1
ATOM 1074 O O . LYS A 1 135 ? 8.799 -0.343 -2.050 1.00 94.81 135 LYS A O 1
ATOM 1079 N N . PRO A 1 136 ? 7.222 -1.940 -1.780 1.00 97.00 136 PRO A N 1
ATOM 1080 C CA . PRO A 1 136 ? 6.105 -1.012 -1.750 1.00 97.00 136 PRO A CA 1
ATOM 1081 C C . PRO A 1 136 ? 5.931 -0.337 -0.393 1.00 97.00 136 PRO A C 1
ATOM 1083 O O . PRO A 1 136 ? 6.181 -0.929 0.656 1.00 97.00 136 PRO A O 1
ATOM 1086 N N . PHE A 1 137 ? 5.426 0.891 -0.434 1.00 97.50 137 PHE A N 1
ATOM 1087 C CA . PHE A 1 137 ? 4.967 1.650 0.723 1.00 97.50 137 PHE A CA 1
ATOM 1088 C C . PHE A 1 137 ? 3.864 2.628 0.302 1.00 97.50 137 PHE A C 1
ATOM 1090 O O . PHE A 1 137 ? 3.732 2.954 -0.880 1.00 97.50 137 PHE A O 1
ATOM 1097 N N . ILE A 1 138 ? 3.081 3.125 1.258 1.00 97.94 138 ILE A N 1
ATOM 1098 C CA . ILE A 1 138 ? 2.098 4.185 0.984 1.00 97.94 138 ILE A CA 1
ATOM 1099 C C . ILE A 1 138 ? 2.659 5.525 1.446 1.00 97.94 138 ILE A C 1
ATOM 1101 O O . ILE A 1 138 ? 2.950 5.713 2.629 1.00 97.94 138 ILE A O 1
ATOM 1105 N N . GLU A 1 139 ? 2.769 6.483 0.531 1.00 97.00 139 GLU A N 1
ATOM 1106 C CA . GLU A 1 139 ? 2.981 7.880 0.894 1.00 97.00 139 GLU A CA 1
ATOM 1107 C C . GLU A 1 139 ? 1.648 8.504 1.320 1.00 97.00 139 GLU A C 1
ATOM 1109 O O . GLU A 1 139 ? 0.722 8.632 0.518 1.00 97.00 139 GLU A O 1
ATOM 1114 N N . VAL A 1 140 ? 1.534 8.847 2.605 1.00 97.62 140 VAL A N 1
ATOM 1115 C CA . VAL A 1 140 ? 0.260 9.205 3.237 1.00 97.62 140 VAL A CA 1
ATOM 1116 C C . VAL A 1 140 ? -0.185 10.610 2.825 1.00 97.62 140 VAL A C 1
ATOM 1118 O O . VAL A 1 140 ? 0.465 11.601 3.163 1.00 97.62 140 VAL A O 1
ATOM 1121 N N . GLU A 1 141 ? -1.352 10.700 2.182 1.00 96.88 141 GLU A N 1
ATOM 1122 C CA . GLU A 1 141 ? -2.061 11.961 1.919 1.00 96.88 141 GLU A CA 1
ATOM 1123 C C . GLU A 1 141 ? -3.067 12.257 3.043 1.00 96.88 141 GLU A C 1
ATOM 1125 O O . GLU A 1 141 ? -3.087 13.353 3.610 1.00 96.88 141 GLU A O 1
ATOM 1130 N N . TYR A 1 142 ? -3.867 11.253 3.417 1.00 94.88 142 TYR A N 1
ATOM 1131 C CA . TYR A 1 142 ? -4.871 11.329 4.477 1.00 94.88 142 TYR A CA 1
ATOM 1132 C C . TYR A 1 142 ? -4.855 10.059 5.324 1.00 94.88 142 TYR A C 1
ATOM 1134 O O . TYR A 1 142 ? -4.565 8.969 4.840 1.00 94.88 142 TYR A O 1
ATOM 1142 N N . ILE A 1 143 ? -5.209 10.186 6.598 1.00 97.12 143 ILE A N 1
ATOM 1143 C CA . ILE A 1 143 ? -5.366 9.040 7.490 1.00 97.12 143 ILE A CA 1
ATOM 1144 C C . ILE A 1 143 ? -6.519 9.309 8.446 1.00 97.12 143 ILE A C 1
ATOM 1146 O O . ILE A 1 143 ? -6.582 10.374 9.066 1.00 97.12 143 ILE A O 1
ATOM 1150 N N . ASN A 1 144 ? -7.444 8.359 8.537 1.00 95.81 144 ASN A N 1
ATOM 1151 C CA . ASN A 1 144 ? -8.664 8.494 9.324 1.00 95.81 144 ASN A CA 1
ATOM 1152 C C . ASN A 1 144 ? -8.789 7.328 10.307 1.00 95.81 144 ASN A C 1
ATOM 1154 O O . ASN A 1 144 ? -8.665 6.179 9.889 1.00 95.81 144 ASN A O 1
ATOM 1158 N N . PRO A 1 145 ? -9.072 7.578 11.597 1.00 96.31 145 PRO A N 1
ATOM 1159 C CA . PRO A 1 145 ? -9.434 6.515 12.525 1.00 96.31 145 PRO A CA 1
ATOM 1160 C C . PRO A 1 145 ? -10.726 5.818 12.094 1.00 96.31 145 PRO A C 1
ATOM 1162 O O . PRO A 1 145 ? -11.705 6.472 11.728 1.00 96.31 145 PRO A O 1
ATOM 1165 N N . VAL A 1 146 ? -10.759 4.493 12.207 1.00 96.12 146 VAL A N 1
ATOM 1166 C CA . VAL A 1 146 ? -11.900 3.673 11.800 1.00 96.12 146 VAL A CA 1
ATOM 1167 C C . VAL A 1 146 ? -12.371 2.806 12.960 1.00 96.12 146 VAL A C 1
ATOM 1169 O O . VAL A 1 146 ? -11.669 1.913 13.417 1.00 96.12 146 VAL A O 1
ATOM 1172 N N . LYS A 1 147 ? -13.611 3.016 13.413 1.00 94.12 147 LYS A N 1
ATOM 1173 C CA . LYS A 1 147 ? -14.196 2.212 14.503 1.00 94.12 147 LYS A CA 1
ATOM 1174 C C . LYS A 1 147 ? -14.509 0.775 14.071 1.00 94.12 147 LYS A C 1
ATOM 1176 O O . LYS A 1 147 ? -14.236 -0.166 14.803 1.00 94.12 147 LYS A O 1
ATOM 1181 N N . GLU A 1 148 ? -15.039 0.613 12.860 1.00 94.94 148 GLU A N 1
ATOM 1182 C CA . GLU A 1 148 ? -15.562 -0.653 12.322 1.00 94.94 148 GLU A CA 1
ATOM 1183 C C . GLU A 1 148 ? -14.700 -1.170 11.154 1.00 94.94 148 GLU A C 1
ATOM 1185 O O . GLU A 1 148 ? -15.204 -1.471 10.070 1.00 94.94 148 GLU A O 1
ATOM 1190 N N . ALA A 1 149 ? -13.379 -1.235 11.351 1.00 96.44 149 ALA A N 1
ATOM 1191 C CA . ALA A 1 149 ? -12.407 -1.459 10.273 1.00 96.44 149 ALA A CA 1
ATOM 1192 C C . ALA A 1 149 ? -12.647 -2.758 9.496 1.00 96.44 149 ALA A C 1
ATOM 1194 O O . ALA A 1 149 ? -12.710 -2.759 8.269 1.00 96.44 149 ALA A O 1
ATOM 1195 N N . ARG A 1 150 ? -12.898 -3.855 10.212 1.00 95.25 150 ARG A N 1
ATOM 1196 C CA . ARG A 1 150 ? -13.203 -5.161 9.611 1.00 95.25 150 ARG A CA 1
ATOM 1197 C C . ARG A 1 150 ? -14.488 -5.149 8.784 1.00 95.25 150 ARG A C 1
ATOM 1199 O O . ARG A 1 150 ? -14.543 -5.765 7.723 1.00 95.25 150 ARG A O 1
ATOM 1206 N N . ARG A 1 151 ? -15.510 -4.415 9.237 1.00 94.56 151 ARG A N 1
ATOM 1207 C CA . ARG A 1 151 ? -16.761 -4.244 8.486 1.00 94.56 151 ARG A CA 1
ATOM 1208 C C . ARG A 1 151 ? -16.528 -3.432 7.217 1.00 94.56 151 ARG A C 1
ATOM 1210 O O . ARG A 1 151 ? -17.100 -3.757 6.185 1.00 94.56 151 ARG A O 1
ATOM 1217 N N . MET A 1 152 ? -15.693 -2.396 7.279 1.00 94.88 152 MET A N 1
ATOM 1218 C CA . MET A 1 152 ? -15.330 -1.613 6.095 1.00 94.88 152 MET A CA 1
ATOM 1219 C C . MET A 1 152 ? -14.541 -2.440 5.081 1.00 94.88 152 MET A C 1
ATOM 1221 O O . MET A 1 152 ? -14.862 -2.381 3.898 1.00 94.88 152 MET A O 1
ATOM 1225 N N . ILE A 1 153 ? -13.589 -3.265 5.531 1.00 94.81 153 ILE A N 1
ATOM 1226 C CA . ILE A 1 153 ? -12.880 -4.216 4.663 1.00 94.81 153 ILE A CA 1
ATOM 1227 C C . ILE A 1 153 ? -13.878 -5.140 3.953 1.00 94.81 153 ILE A C 1
ATOM 1229 O O . ILE A 1 153 ? -13.880 -5.202 2.726 1.00 94.81 153 ILE A O 1
ATOM 1233 N N . ALA A 1 154 ? -14.780 -5.781 4.702 1.00 93.06 154 ALA A N 1
ATOM 1234 C CA . ALA A 1 154 ? -15.829 -6.639 4.147 1.00 93.06 154 ALA A CA 1
ATOM 1235 C C . ALA A 1 154 ? -16.705 -5.908 3.109 1.00 93.06 154 ALA A C 1
ATOM 1237 O O . ALA A 1 154 ? -16.925 -6.396 2.001 1.00 93.06 154 ALA A O 1
ATOM 1238 N N . CYS A 1 155 ? -17.164 -4.690 3.420 1.00 92.06 155 CYS A N 1
ATOM 1239 C CA . CYS A 1 155 ? -17.927 -3.875 2.474 1.00 92.06 155 CYS A CA 1
ATOM 1240 C C . CYS A 1 155 ? -17.134 -3.575 1.193 1.00 92.06 155 CYS A C 1
ATOM 1242 O O . CYS A 1 155 ? -17.677 -3.721 0.098 1.00 92.06 155 CYS A O 1
ATOM 1244 N N . ASN A 1 156 ? -15.858 -3.197 1.313 1.00 92.44 156 ASN A N 1
ATOM 1245 C CA . ASN A 1 156 ? -14.996 -2.909 0.167 1.00 92.44 156 ASN A CA 1
ATOM 1246 C C . ASN A 1 156 ? -14.822 -4.143 -0.727 1.00 92.44 156 ASN A C 1
ATOM 1248 O O . ASN A 1 156 ? -14.927 -4.028 -1.947 1.00 92.44 156 ASN A O 1
ATOM 1252 N N . LEU A 1 157 ? -14.620 -5.325 -0.139 1.00 91.06 157 LEU A N 1
ATOM 1253 C CA . LEU A 1 157 ? -14.497 -6.579 -0.885 1.00 91.06 157 LEU A CA 1
ATOM 1254 C C . LEU A 1 157 ? -15.791 -6.937 -1.622 1.00 91.06 157 LEU A C 1
ATOM 1256 O O . LEU A 1 157 ? -15.755 -7.221 -2.819 1.00 91.06 157 LEU A O 1
ATOM 1260 N N . ARG A 1 158 ? -16.949 -6.823 -0.962 1.00 91.06 158 ARG A N 1
ATOM 1261 C CA . ARG A 1 158 ? -18.255 -7.043 -1.608 1.00 91.06 158 ARG A CA 1
ATOM 1262 C C . ARG A 1 158 ? -18.485 -6.099 -2.784 1.00 91.06 158 ARG A C 1
ATOM 1264 O O . ARG A 1 158 ? -18.935 -6.542 -3.837 1.00 91.06 158 ARG A O 1
ATOM 1271 N N . MET A 1 159 ? -18.154 -4.816 -2.628 1.00 89.00 159 MET A N 1
ATOM 1272 C CA . MET A 1 159 ? -18.288 -3.831 -3.706 1.00 89.00 159 MET A CA 1
ATOM 1273 C C . MET A 1 159 ? -17.421 -4.186 -4.917 1.00 89.00 159 MET A C 1
ATOM 1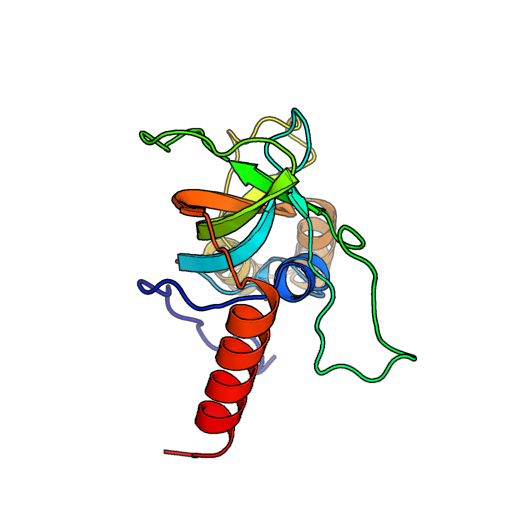275 O O . MET A 1 159 ? -17.894 -4.075 -6.047 1.00 89.00 159 MET A O 1
ATOM 1279 N N . ARG A 1 160 ? -16.193 -4.681 -4.704 1.00 87.38 160 ARG A N 1
ATOM 1280 C CA . ARG A 1 160 ? -15.338 -5.160 -5.802 1.00 87.38 160 ARG A CA 1
ATOM 1281 C C . ARG A 1 160 ? -15.955 -6.358 -6.522 1.00 87.38 160 ARG A C 1
ATOM 1283 O O . ARG A 1 160 ? -15.996 -6.353 -7.748 1.00 87.38 160 ARG A O 1
ATOM 1290 N N . CYS A 1 161 ? -16.505 -7.329 -5.790 1.00 84.50 161 CYS A N 1
ATOM 1291 C CA . CYS A 1 161 ? -17.196 -8.476 -6.392 1.00 84.50 161 CYS A CA 1
ATOM 1292 C C . CYS A 1 161 ? -18.385 -8.052 -7.272 1.00 84.50 161 CYS A C 1
ATOM 1294 O O . CYS A 1 161 ? -18.653 -8.675 -8.296 1.00 84.50 161 CYS A O 1
ATOM 1296 N N . LEU A 1 162 ? -19.107 -6.990 -6.899 1.00 85.50 162 LEU A N 1
ATOM 1297 C CA . LEU A 1 162 ? -20.207 -6.459 -7.712 1.00 85.50 162 LEU A CA 1
ATOM 1298 C C . LEU A 1 162 ? -19.709 -5.783 -8.997 1.00 85.50 162 LEU A C 1
ATOM 1300 O O . LEU A 1 162 ? -20.363 -5.879 -10.032 1.00 85.50 162 LEU A O 1
ATOM 1304 N N . GLN A 1 163 ? -18.550 -5.125 -8.945 1.00 78.94 163 GLN A N 1
ATOM 1305 C CA . GLN A 1 163 ? -17.940 -4.468 -10.104 1.00 78.94 163 GLN A CA 1
ATOM 1306 C C . GLN A 1 163 ? -17.355 -5.469 -11.105 1.00 78.94 163 GLN A C 1
ATOM 1308 O O . GLN A 1 163 ? -17.405 -5.223 -12.303 1.00 78.94 163 GLN A O 1
ATOM 1313 N N . THR A 1 164 ? -16.836 -6.609 -10.644 1.00 66.38 164 THR A N 1
ATOM 1314 C CA . THR A 1 164 ? -16.283 -7.648 -11.530 1.00 66.38 164 THR A CA 1
ATOM 1315 C C . THR A 1 164 ? -17.352 -8.524 -12.183 1.00 66.38 164 THR A C 1
ATOM 1317 O O . THR A 1 164 ? -17.089 -9.119 -13.222 1.00 66.38 164 THR A O 1
ATOM 1320 N N . ASN A 1 165 ? -18.552 -8.606 -11.597 1.00 56.25 165 ASN A N 1
ATOM 1321 C CA . ASN A 1 165 ? -19.659 -9.428 -12.103 1.00 56.25 165 ASN A CA 1
ATOM 1322 C C . ASN A 1 165 ? -20.612 -8.690 -13.061 1.00 56.25 165 ASN A C 1
ATOM 1324 O O . ASN A 1 165 ? -21.523 -9.313 -13.599 1.00 56.25 165 ASN A O 1
ATOM 1328 N N . ASN A 1 166 ? -20.398 -7.394 -13.301 1.00 44.19 166 ASN A N 1
ATOM 1329 C CA . ASN A 1 166 ? -21.065 -6.642 -14.361 1.00 44.19 166 ASN A CA 1
ATOM 1330 C C . ASN A 1 166 ? -20.054 -6.364 -15.482 1.00 44.19 166 ASN A C 1
ATOM 1332 O O . ASN A 1 166 ? -19.326 -5.374 -15.392 1.00 44.19 166 ASN A O 1
ATOM 1336 N N . PRO A 1 167 ? -19.980 -7.203 -16.533 1.00 43.88 167 PRO A N 1
ATOM 1337 C CA . PRO A 1 167 ? -19.276 -6.821 -17.743 1.00 43.88 167 PRO A CA 1
ATOM 1338 C C . PRO A 1 167 ? -20.115 -5.733 -18.420 1.00 43.88 167 PRO A C 1
ATOM 1340 O O . PRO A 1 167 ? -21.140 -6.022 -19.037 1.00 43.88 167 PRO A O 1
ATOM 1343 N N . GLY A 1 168 ? -19.732 -4.476 -18.201 1.00 41.31 168 GLY A N 1
ATOM 1344 C CA . GLY A 1 168 ? -20.121 -3.381 -19.088 1.00 41.31 168 GLY A CA 1
ATOM 1345 C C . GLY A 1 168 ? -19.468 -3.545 -20.452 1.00 41.31 168 GLY A C 1
ATOM 1346 O O . GLY A 1 168 ? -18.333 -4.075 -20.493 1.00 41.31 168 GLY A O 1
#

Organism: Anopheles darlingi (NCBI:txid43151)

Secondary structure (DSSP, 8-state):
-TT------EEEEEEE-HHHHHS-SSGGGSPPEEEEEEEEEPSSSSEEE----TTS-GGGPPPTTSSEEEEE-TT--SPPPPTT-EEEEEEEEEEEESSS-S-TTSEE-HHHHHHHHHH-S-HHHHHHHHHHHEEEEEEEEEEEE-TTHHHHHHHHHHHHHHHHS---

Radius of gyration: 16.51 Å; chains: 1; bounding box: 42×40×43 Å